Protein AF-X0ULM2-F1 (afdb_monomer_lite)

Organism: NCBI:txid412755

InterPro domains:
  IPR035901 GIY-YIG endonuclease superfamily [G3DSA:3.40.1440.10] (2-61)

Structure (mmCIF, N/CA/C/O backbone):
data_AF-X0ULM2-F1
#
_entry.id   AF-X0ULM2-F1
#
loop_
_atom_site.group_PDB
_atom_site.id
_atom_site.type_symbol
_atom_site.label_atom_id
_atom_site.label_alt_id
_atom_site.label_comp_id
_atom_site.label_asym_id
_atom_site.label_entity_id
_atom_site.label_seq_id
_atom_site.pdbx_PDB_ins_code
_atom_site.Cartn_x
_atom_site.Cartn_y
_atom_site.Cartn_z
_atom_site.occupancy
_atom_site.B_iso_or_equiv
_atom_site.auth_seq_id
_atom_site.auth_comp_id
_atom_site.auth_asym_id
_atom_site.auth_atom_id
_atom_site.pdbx_PDB_model_num
ATOM 1 N N . SER A 1 1 ? 2.640 -24.755 0.691 1.00 47.75 1 SER A N 1
ATOM 2 C CA . SER A 1 1 ? 1.564 -23.821 0.300 1.00 47.75 1 SER A CA 1
ATOM 3 C C . SER A 1 1 ? 1.589 -22.614 1.233 1.00 47.75 1 SER A C 1
ATOM 5 O O . SER A 1 1 ? 1.473 -22.823 2.441 1.00 47.75 1 SER A O 1
ATOM 7 N N . PRO A 1 2 ? 1.769 -21.386 0.707 1.00 51.53 2 PRO A N 1
ATOM 8 C CA . PRO A 1 2 ? 1.919 -20.139 1.479 1.00 51.53 2 PRO A CA 1
ATOM 9 C C . PRO A 1 2 ? 0.761 -19.845 2.448 1.00 51.53 2 PRO A C 1
ATOM 11 O O . PRO A 1 2 ? 0.937 -19.142 3.437 1.00 51.53 2 PRO A O 1
ATOM 14 N N . PHE A 1 3 ? -0.409 -20.448 2.219 1.00 53.22 3 PHE A N 1
ATOM 15 C CA . PHE A 1 3 ? -1.599 -20.299 3.060 1.00 53.22 3 PHE A CA 1
ATOM 16 C C . PHE A 1 3 ? -1.421 -20.780 4.508 1.00 53.22 3 PHE A C 1
ATOM 18 O O . PHE A 1 3 ? -1.995 -20.183 5.415 1.00 53.22 3 PHE A O 1
ATOM 25 N N . ARG A 1 4 ? -0.617 -21.825 4.756 1.00 51.41 4 ARG A N 1
ATOM 26 C CA . ARG A 1 4 ? -0.430 -22.351 6.124 1.00 51.41 4 ARG A CA 1
ATOM 27 C C . ARG A 1 4 ? 0.506 -21.497 6.980 1.00 51.41 4 ARG A C 1
ATOM 29 O O . ARG A 1 4 ? 0.307 -21.421 8.184 1.00 51.41 4 ARG A O 1
ATOM 36 N N . GLN A 1 5 ? 1.489 -20.825 6.380 1.00 52.81 5 GLN A N 1
ATOM 37 C CA . GLN A 1 5 ? 2.427 -19.981 7.135 1.00 52.81 5 GLN A CA 1
ATOM 38 C C . GLN A 1 5 ? 1.766 -18.687 7.6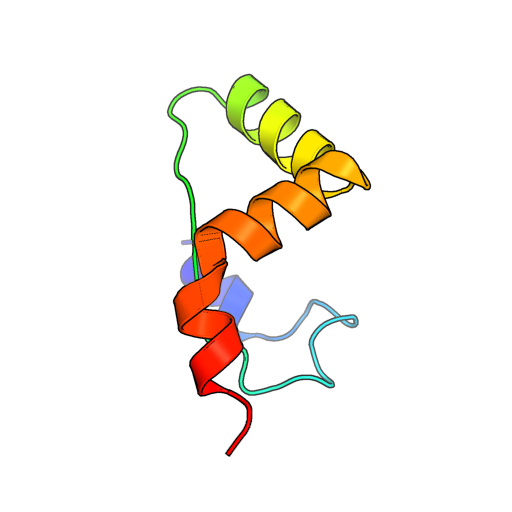24 1.00 52.81 5 GLN A C 1
ATOM 40 O O . GLN A 1 5 ? 2.039 -18.234 8.732 1.00 52.81 5 GLN A O 1
ATOM 45 N N . HIS A 1 6 ? 0.823 -18.137 6.854 1.00 52.94 6 HIS A N 1
ATOM 46 C CA . HIS A 1 6 ? 0.075 -16.951 7.273 1.00 52.94 6 HIS A CA 1
ATOM 47 C C . HIS A 1 6 ? -0.888 -17.209 8.444 1.00 52.94 6 HIS A C 1
ATOM 49 O O . HIS A 1 6 ? -1.187 -16.273 9.182 1.00 52.94 6 HIS A O 1
ATOM 55 N N . GLN A 1 7 ? -1.328 -18.454 8.671 1.00 52.44 7 GLN A N 1
ATOM 56 C CA . GLN A 1 7 ? -2.193 -18.798 9.809 1.00 52.44 7 GLN A CA 1
ATOM 57 C C . GLN A 1 7 ? -1.450 -18.914 11.151 1.00 52.44 7 GLN A C 1
ATOM 59 O O . GLN A 1 7 ? -2.079 -18.757 12.193 1.00 52.44 7 GLN A O 1
ATOM 64 N N . ASN A 1 8 ? -0.128 -19.118 11.154 1.00 52.41 8 ASN A N 1
ATOM 65 C CA . ASN A 1 8 ? 0.632 -19.402 12.381 1.00 52.41 8 ASN A CA 1
ATOM 66 C C . ASN A 1 8 ? 1.200 -18.167 13.107 1.00 52.41 8 ASN A C 1
ATOM 68 O O . ASN A 1 8 ? 1.871 -18.310 14.125 1.00 52.41 8 ASN A O 1
ATOM 72 N N . GLY A 1 9 ? 0.920 -16.943 12.644 1.00 49.84 9 GLY A N 1
ATOM 73 C CA . GLY A 1 9 ? 1.179 -15.737 13.446 1.00 49.84 9 GLY A CA 1
ATOM 74 C C . GLY A 1 9 ? 2.656 -15.449 13.768 1.00 49.84 9 GLY A C 1
ATOM 75 O O . GLY A 1 9 ? 2.945 -14.789 14.767 1.00 49.84 9 GLY A O 1
ATOM 76 N N . GLU A 1 10 ? 3.595 -15.898 12.931 1.00 49.41 10 GLU A N 1
ATOM 77 C CA . GLU A 1 10 ? 5.044 -15.699 13.134 1.00 49.41 10 GLU A CA 1
ATOM 78 C C . GLU A 1 10 ? 5.539 -14.283 12.777 1.00 49.41 10 GLU A C 1
ATOM 80 O O . GLU A 1 10 ? 6.684 -13.919 13.051 1.00 49.41 10 GLU A O 1
ATOM 85 N N . ALA A 1 11 ? 4.672 -13.418 12.244 1.00 45.91 11 ALA A N 1
ATOM 86 C CA . ALA A 1 11 ? 4.974 -12.003 12.058 1.00 45.91 11 ALA A CA 1
ATOM 87 C C . ALA A 1 11 ? 4.668 -11.213 13.347 1.00 45.91 11 ALA A C 1
ATOM 89 O O . ALA A 1 11 ? 3.553 -10.731 13.561 1.00 45.91 11 ALA A O 1
ATOM 90 N N . LYS A 1 12 ? 5.687 -11.034 14.202 1.00 49.94 12 LYS A N 1
ATOM 91 C CA . LYS A 1 12 ? 5.626 -10.279 15.478 1.00 49.94 12 LYS A CA 1
ATOM 92 C C . LYS A 1 12 ? 4.980 -8.881 15.383 1.00 49.94 12 LYS A C 1
ATOM 94 O O . LYS A 1 12 ? 4.509 -8.371 16.393 1.00 49.94 12 LYS A O 1
ATOM 99 N N . SER A 1 13 ? 4.908 -8.266 14.201 1.00 47.47 13 SER A N 1
ATOM 100 C CA . SER A 1 13 ? 4.325 -6.933 13.982 1.00 47.47 13 SER A CA 1
ATOM 101 C C . SER A 1 13 ? 2.806 -6.906 13.735 1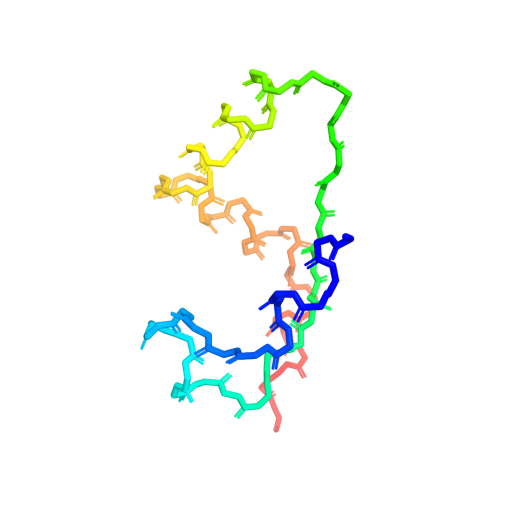.00 47.47 13 SER A C 1
ATOM 103 O O . SER A 1 13 ? 2.218 -5.826 13.752 1.00 47.47 13 SER A O 1
ATOM 105 N N . THR A 1 14 ? 2.151 -8.054 13.517 1.00 48.78 14 THR A N 1
ATOM 106 C CA . THR A 1 14 ? 0.703 -8.133 13.197 1.00 48.78 14 THR A CA 1
ATOM 107 C C . THR A 1 14 ? -0.143 -8.810 14.277 1.00 48.78 14 THR A C 1
ATOM 109 O O . THR A 1 14 ? -1.369 -8.727 14.237 1.00 48.78 14 THR A O 1
ATOM 112 N N . LYS A 1 15 ? 0.492 -9.390 15.304 1.00 42.28 15 LYS A N 1
ATOM 113 C CA . LYS A 1 15 ? -0.176 -10.119 16.396 1.00 42.28 15 LYS A CA 1
ATOM 114 C C . LYS A 1 15 ? -1.106 -9.248 17.265 1.00 42.28 15 LYS A C 1
ATOM 116 O O . LYS A 1 15 ? -2.033 -9.773 17.864 1.00 42.28 15 LYS A O 1
ATOM 121 N N . ALA A 1 16 ? -0.900 -7.928 17.300 1.00 53.09 16 ALA A N 1
ATOM 122 C CA . ALA A 1 16 ? -1.678 -6.988 18.122 1.00 53.09 16 ALA A CA 1
ATOM 123 C C . ALA A 1 16 ? -2.870 -6.317 17.399 1.00 53.09 16 ALA A C 1
ATOM 125 O O . ALA A 1 16 ? -3.498 -5.431 17.968 1.00 53.09 16 ALA A O 1
ATOM 126 N N . ARG A 1 17 ? -3.166 -6.672 16.137 1.00 56.78 17 ARG A N 1
ATOM 127 C CA . ARG A 1 17 ? -4.233 -6.034 15.326 1.00 56.78 17 ARG A CA 1
ATOM 128 C C . ARG A 1 17 ? -5.170 -7.047 14.672 1.00 56.78 17 ARG A C 1
ATOM 130 O O . ARG A 1 17 ? -5.605 -6.853 13.539 1.00 56.78 17 ARG A O 1
ATOM 137 N N . LEU A 1 18 ? -5.426 -8.155 15.359 1.00 55.88 18 LEU A N 1
ATOM 138 C CA . LEU A 1 18 ? -6.396 -9.143 14.908 1.00 55.88 18 LEU A CA 1
ATOM 139 C C . LEU A 1 18 ? -7.811 -8.758 15.367 1.00 55.88 18 LEU A C 1
ATOM 141 O O . LEU A 1 18 ? -7.958 -8.241 16.474 1.00 55.88 18 LEU A O 1
ATOM 145 N N . PRO A 1 19 ? -8.838 -9.027 14.544 1.00 60.31 19 PRO A N 1
ATOM 146 C CA . PRO A 1 19 ? -8.773 -9.731 13.259 1.00 60.31 19 PRO A CA 1
ATOM 147 C C . PRO A 1 19 ? -8.262 -8.844 12.108 1.00 60.31 19 PRO A C 1
ATOM 149 O O . PRO A 1 19 ? -8.771 -7.753 11.866 1.00 60.31 19 PRO A O 1
ATOM 152 N N . VAL A 1 20 ? -7.277 -9.341 11.349 1.00 68.38 20 VAL A N 1
ATOM 153 C CA . VAL A 1 20 ? -6.873 -8.715 10.082 1.00 68.38 20 VAL A CA 1
ATOM 154 C C . VAL A 1 20 ? -7.838 -9.179 8.997 1.00 68.38 20 VAL A C 1
ATOM 156 O O . VAL A 1 20 ? -7.901 -10.360 8.664 1.00 68.38 20 VAL A O 1
ATOM 159 N N . ARG A 1 21 ? -8.630 -8.252 8.457 1.00 74.94 21 ARG A N 1
ATOM 160 C CA . ARG A 1 21 ? -9.503 -8.510 7.308 1.00 74.94 21 ARG A CA 1
ATOM 161 C C . ARG A 1 21 ? -8.733 -8.207 6.027 1.00 74.94 21 ARG A C 1
ATOM 163 O O . ARG A 1 21 ? -8.154 -7.129 5.901 1.00 74.94 21 ARG A O 1
ATOM 170 N N . LEU A 1 22 ? -8.732 -9.136 5.072 1.00 81.75 22 LEU A N 1
ATOM 171 C CA . LEU A 1 22 ? -8.210 -8.859 3.736 1.00 81.75 22 LEU A CA 1
ATOM 172 C C . LEU A 1 22 ? -9.168 -7.892 3.029 1.00 81.75 22 LEU A C 1
ATOM 174 O O . LEU A 1 22 ? -10.298 -8.254 2.718 1.00 81.75 22 LEU A O 1
ATOM 178 N N . VAL A 1 23 ? -8.716 -6.658 2.818 1.00 86.62 23 VAL A N 1
ATOM 179 C CA . VAL A 1 23 ? -9.501 -5.593 2.168 1.00 86.62 23 VAL A CA 1
ATOM 180 C C . VAL A 1 23 ? -9.166 -5.474 0.685 1.00 86.62 23 VAL A C 1
ATOM 182 O O . VAL A 1 23 ? -10.010 -5.102 -0.122 1.00 86.62 23 VAL A O 1
ATOM 185 N N . PHE A 1 24 ? -7.916 -5.765 0.329 1.00 88.06 24 PHE A N 1
ATOM 186 C CA . PHE A 1 24 ? -7.375 -5.526 -0.999 1.00 88.06 24 PHE A CA 1
ATOM 187 C C . PHE A 1 24 ? -6.122 -6.368 -1.227 1.00 88.06 24 PHE A C 1
ATOM 189 O O . PHE A 1 24 ? -5.292 -6.488 -0.323 1.00 88.06 24 PHE A O 1
ATOM 196 N N . TYR A 1 25 ? -5.974 -6.910 -2.434 1.00 91.81 25 TYR A N 1
ATOM 197 C CA . TYR A 1 25 ? -4.735 -7.515 -2.913 1.00 91.81 25 TYR A CA 1
ATOM 198 C C . TYR A 1 25 ? -4.574 -7.260 -4.415 1.00 91.81 25 TYR A C 1
ATOM 200 O O . TYR A 1 25 ? -5.558 -7.088 -5.132 1.00 91.81 25 TYR A O 1
ATOM 208 N N . GLU A 1 26 ? -3.329 -7.257 -4.884 1.00 91.00 26 GLU A N 1
ATOM 209 C CA . GLU A 1 26 ? -2.976 -7.226 -6.305 1.00 91.00 26 GLU A CA 1
ATOM 210 C C . GLU A 1 26 ? -2.088 -8.434 -6.609 1.00 91.00 26 GLU A C 1
ATOM 212 O O . GLU A 1 26 ? -1.271 -8.835 -5.776 1.00 91.00 26 GLU A O 1
ATOM 217 N N . ALA A 1 27 ? -2.245 -9.011 -7.798 1.00 93.56 27 ALA A N 1
ATOM 218 C CA . ALA A 1 27 ? -1.419 -10.109 -8.281 1.00 93.56 27 ALA A CA 1
ATOM 219 C C . ALA A 1 27 ? -0.656 -9.669 -9.533 1.00 93.56 27 ALA A C 1
ATOM 221 O O . ALA A 1 27 ? -1.202 -8.975 -10.390 1.00 93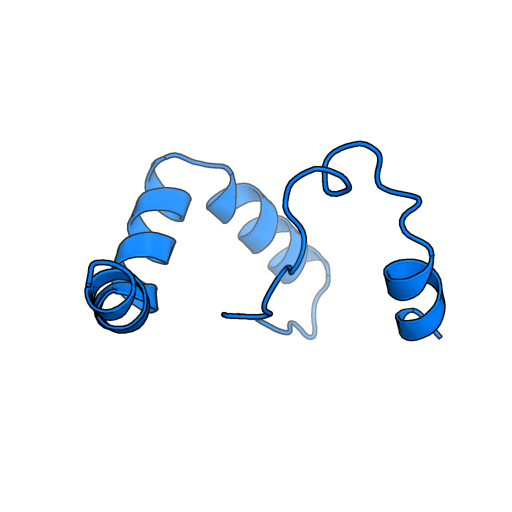.56 27 ALA A O 1
ATOM 222 N N . PHE A 1 28 ? 0.601 -10.095 -9.638 1.00 94.25 28 PHE A N 1
ATOM 223 C CA . PHE A 1 28 ? 1.49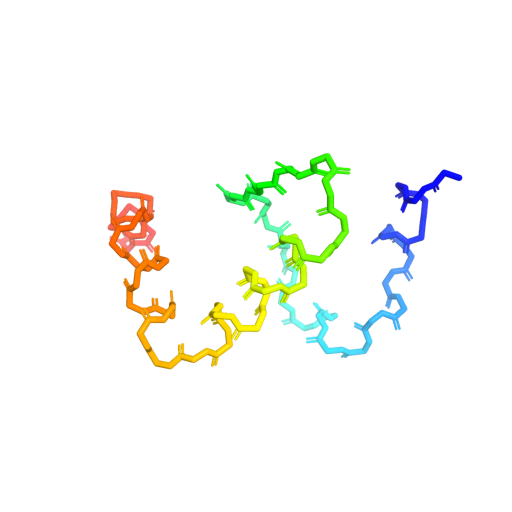2 -9.759 -10.745 1.00 94.25 28 PHE A CA 1
ATOM 224 C C . PHE A 1 28 ? 2.126 -11.035 -11.290 1.00 94.25 28 PHE A C 1
ATOM 226 O O . PHE A 1 28 ? 2.522 -11.909 -10.521 1.00 94.25 28 PHE A O 1
ATOM 233 N N . VAL A 1 29 ? 2.252 -11.120 -12.615 1.00 96.19 29 VAL A N 1
ATOM 234 C CA . VAL A 1 29 ? 2.956 -12.227 -13.286 1.00 96.19 29 VAL A CA 1
ATOM 235 C C . VAL A 1 29 ? 4.474 -12.065 -13.138 1.00 96.19 29 VAL A C 1
ATOM 237 O O . VAL A 1 29 ? 5.192 -13.045 -12.962 1.00 96.19 29 VAL A O 1
ATOM 240 N N . ASN A 1 30 ? 4.969 -10.824 -13.168 1.00 97.19 30 ASN A N 1
ATOM 241 C CA . ASN A 1 30 ? 6.383 -10.499 -13.008 1.00 97.19 30 ASN A CA 1
ATOM 242 C C . ASN A 1 30 ? 6.696 -10.077 -11.560 1.00 97.19 30 ASN A C 1
ATOM 244 O O . ASN A 1 30 ? 6.055 -9.185 -10.997 1.00 97.19 30 ASN A O 1
ATOM 248 N N . SER A 1 31 ? 7.726 -10.682 -10.969 1.00 95.31 31 SER A N 1
ATOM 249 C CA . SER A 1 31 ? 8.159 -10.400 -9.596 1.00 95.31 31 SER A CA 1
ATOM 250 C C . SER A 1 31 ? 8.746 -8.995 -9.407 1.00 95.31 31 SER A C 1
ATOM 252 O O . SER A 1 31 ? 8.589 -8.403 -8.339 1.00 95.31 31 SER A O 1
ATOM 254 N N . LEU A 1 32 ? 9.383 -8.419 -10.430 1.00 96.69 32 LEU A N 1
ATOM 255 C CA . LEU A 1 32 ? 9.917 -7.056 -10.384 1.00 96.69 32 LEU A CA 1
ATOM 256 C C . LEU A 1 32 ? 8.799 -6.013 -10.342 1.00 96.69 32 LEU A C 1
ATOM 258 O O . LEU A 1 32 ? 8.943 -5.002 -9.652 1.00 96.69 32 LEU A O 1
ATOM 262 N N . ASP A 1 33 ? 7.680 -6.265 -11.020 1.00 96.38 33 ASP A N 1
ATOM 263 C CA . ASP A 1 33 ? 6.519 -5.373 -10.981 1.00 96.38 33 ASP A CA 1
ATOM 264 C C . ASP A 1 33 ? 5.832 -5.424 -9.615 1.00 96.38 33 ASP A C 1
ATOM 266 O O . ASP A 1 33 ? 5.549 -4.370 -9.038 1.00 96.38 33 ASP A O 1
ATOM 270 N N . ALA A 1 34 ? 5.694 -6.622 -9.031 1.00 95.44 34 ALA A N 1
ATOM 271 C CA . ALA A 1 34 ? 5.242 -6.776 -7.648 1.00 95.44 34 ALA A CA 1
ATOM 272 C C . ALA A 1 34 ? 6.136 -5.993 -6.671 1.00 95.44 34 ALA A C 1
ATOM 274 O O . ALA A 1 34 ? 5.640 -5.248 -5.826 1.00 95.44 34 ALA A O 1
ATOM 275 N N . LEU A 1 35 ? 7.461 -6.092 -6.823 1.00 96.12 35 LEU A N 1
ATOM 276 C CA . LEU A 1 35 ? 8.418 -5.410 -5.951 1.00 96.12 35 LEU A CA 1
ATOM 277 C C . LEU A 1 35 ? 8.374 -3.885 -6.111 1.00 96.12 35 LEU A C 1
ATOM 279 O O . LEU A 1 35 ? 8.417 -3.150 -5.119 1.00 96.12 35 LEU A O 1
ATOM 283 N N . ARG A 1 36 ? 8.282 -3.383 -7.349 1.00 96.31 36 ARG A N 1
ATOM 284 C CA . ARG A 1 36 ? 8.099 -1.949 -7.625 1.00 96.31 36 ARG A CA 1
ATOM 285 C C . ARG A 1 36 ? 6.817 -1.441 -6.977 1.00 96.31 36 ARG A C 1
ATOM 287 O O . ARG A 1 36 ? 6.841 -0.392 -6.330 1.00 96.31 36 ARG A O 1
ATOM 294 N N . ARG A 1 3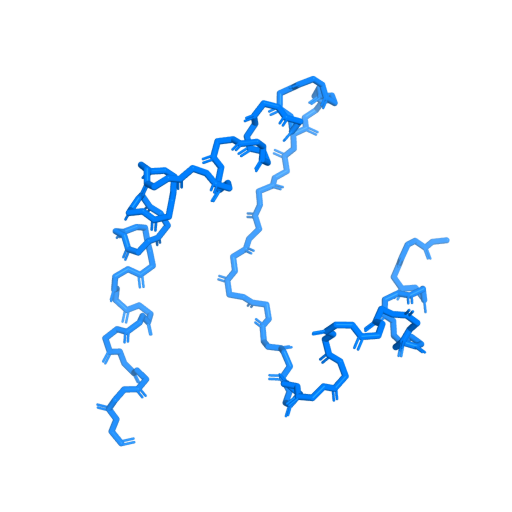7 ? 5.726 -2.200 -7.092 1.00 95.50 37 ARG A N 1
ATOM 295 C CA . ARG A 1 37 ? 4.435 -1.858 -6.496 1.00 95.50 37 ARG A CA 1
ATOM 296 C C . ARG A 1 37 ? 4.486 -1.848 -4.971 1.00 95.50 37 ARG A C 1
ATOM 298 O O . ARG A 1 37 ? 4.038 -0.883 -4.353 1.00 95.50 37 ARG A O 1
ATOM 305 N N . GLU A 1 38 ? 5.089 -2.865 -4.364 1.00 93.00 38 GLU A N 1
ATOM 306 C CA . GLU A 1 38 ? 5.257 -2.946 -2.913 1.00 93.00 38 GLU A CA 1
ATOM 307 C C . GLU A 1 38 ? 6.068 -1.754 -2.381 1.00 93.00 38 GLU A C 1
ATOM 309 O O . GLU A 1 38 ? 5.681 -1.109 -1.403 1.00 93.00 38 GLU A O 1
ATOM 314 N N . ARG A 1 39 ? 7.173 -1.406 -3.055 1.00 95.25 39 ARG A N 1
ATOM 315 C CA . ARG A 1 39 ? 7.982 -0.224 -2.716 1.00 95.25 39 ARG A CA 1
ATOM 316 C C . ARG A 1 39 ? 7.178 1.062 -2.859 1.00 95.25 39 ARG A C 1
ATOM 318 O O . ARG A 1 39 ? 7.227 1.903 -1.963 1.00 95.25 39 ARG A O 1
ATOM 325 N N . TYR A 1 40 ? 6.401 1.200 -3.933 1.00 95.44 40 TYR A N 1
ATOM 326 C CA . TYR A 1 40 ? 5.526 2.351 -4.135 1.00 95.44 40 TYR A CA 1
ATOM 327 C C . TYR A 1 40 ? 4.532 2.511 -2.979 1.00 95.44 40 TYR A C 1
ATOM 329 O O . TYR A 1 40 ? 4.416 3.609 -2.436 1.00 95.44 40 TYR A O 1
ATOM 337 N N . PHE A 1 41 ? 3.884 1.434 -2.525 1.00 93.38 41 PHE A N 1
ATOM 338 C CA . PHE A 1 41 ? 2.941 1.489 -1.403 1.00 93.38 41 PHE A CA 1
ATOM 339 C C . PHE A 1 41 ? 3.563 1.902 -0.062 1.00 93.38 41 PHE A C 1
ATOM 341 O O . PHE A 1 41 ? 2.854 2.424 0.801 1.00 93.38 41 PHE A O 1
ATOM 348 N N . LYS A 1 42 ? 4.881 1.751 0.115 1.00 90.69 42 LYS A N 1
ATOM 349 C CA . LYS A 1 42 ? 5.598 2.240 1.307 1.00 90.69 42 LYS A CA 1
ATOM 350 C C . LYS A 1 42 ? 5.819 3.762 1.286 1.00 90.69 42 LYS A C 1
ATOM 352 O O . LYS A 1 42 ? 6.024 4.353 2.348 1.00 90.69 42 LYS A O 1
ATOM 357 N N . THR A 1 43 ? 5.720 4.409 0.121 1.00 96.69 43 THR A N 1
ATOM 358 C CA . THR A 1 43 ? 5.865 5.870 -0.033 1.00 96.69 43 THR A CA 1
ATOM 359 C C . THR A 1 43 ? 4.621 6.642 0.422 1.00 96.69 43 THR A C 1
ATOM 361 O O . THR A 1 43 ? 3.515 6.104 0.494 1.00 96.69 43 THR A O 1
ATOM 364 N N . THR A 1 44 ? 4.767 7.946 0.677 1.00 95.69 44 THR A N 1
ATOM 365 C CA . THR A 1 44 ? 3.632 8.838 0.984 1.00 95.69 44 THR A CA 1
ATOM 366 C C . THR A 1 44 ? 2.607 8.874 -0.149 1.00 95.69 44 THR A C 1
ATOM 368 O O . THR A 1 44 ? 1.404 8.823 0.112 1.00 95.69 44 THR A O 1
ATOM 371 N N . ALA A 1 45 ? 3.067 8.922 -1.402 1.00 95.50 45 ALA A N 1
ATOM 372 C CA . ALA A 1 45 ? 2.195 8.904 -2.571 1.00 95.50 45 ALA A CA 1
ATOM 373 C C . ALA A 1 45 ? 1.417 7.585 -2.660 1.00 95.50 45 ALA A C 1
ATOM 375 O O . ALA A 1 45 ? 0.197 7.607 -2.784 1.00 95.50 45 ALA A O 1
ATOM 376 N N . GLY A 1 46 ? 2.088 6.444 -2.484 1.00 95.31 46 GLY A N 1
ATOM 377 C CA . GLY A 1 46 ? 1.424 5.141 -2.514 1.00 95.31 46 GLY A CA 1
ATOM 378 C C . GLY A 1 46 ? 0.406 4.945 -1.395 1.00 95.31 46 GLY A C 1
ATOM 379 O O . GLY A 1 46 ? -0.682 4.430 -1.648 1.00 95.31 46 GLY A O 1
ATOM 380 N N . LYS A 1 47 ? 0.688 5.439 -0.183 1.00 93.38 47 LYS A N 1
ATOM 381 C CA . LYS A 1 47 ? -0.295 5.462 0.915 1.00 93.38 47 LYS A CA 1
ATOM 382 C C . LYS A 1 47 ? -1.522 6.313 0.577 1.00 93.38 47 LYS A C 1
ATOM 384 O O . LYS A 1 47 ? -2.639 5.915 0.899 1.00 93.38 47 LYS A O 1
ATOM 389 N N . ARG A 1 48 ? -1.340 7.475 -0.066 1.00 95.44 48 ARG A N 1
ATOM 390 C CA . ARG A 1 48 ? -2.458 8.316 -0.537 1.00 95.44 48 ARG A CA 1
ATOM 391 C C . ARG A 1 48 ? -3.280 7.588 -1.598 1.00 95.44 48 ARG A C 1
ATOM 393 O O . ARG A 1 48 ? -4.499 7.546 -1.477 1.00 95.44 48 ARG A O 1
ATOM 400 N N . SER A 1 49 ? -2.624 6.946 -2.559 1.00 94.56 49 SER A N 1
ATOM 401 C CA . SER A 1 49 ? -3.286 6.139 -3.586 1.00 94.56 49 SER A CA 1
ATOM 402 C C . SER A 1 49 ? -4.100 4.995 -2.984 1.00 94.56 49 SER A C 1
ATOM 404 O O . SER A 1 49 ? -5.245 4.810 -3.373 1.00 94.56 49 SER A O 1
ATOM 406 N N . LEU A 1 50 ? -3.581 4.282 -1.976 1.00 92.31 50 LEU A N 1
ATOM 407 C CA . LEU A 1 50 ? -4.346 3.246 -1.266 1.00 92.31 50 LEU A CA 1
ATOM 408 C C . LEU A 1 50 ? -5.599 3.803 -0.584 1.00 92.31 50 LEU A C 1
ATOM 410 O O . LEU A 1 50 ? -6.666 3.208 -0.701 1.00 92.31 50 LEU A O 1
ATOM 414 N N . LYS A 1 51 ? -5.502 4.961 0.082 1.00 91.56 51 LYS A N 1
ATOM 415 C CA . LYS A 1 51 ? -6.670 5.616 0.695 1.00 91.56 51 LYS A CA 1
ATOM 416 C C . LYS A 1 51 ? -7.717 6.032 -0.339 1.00 91.56 51 LYS A C 1
ATOM 418 O O . LYS A 1 51 ? -8.904 5.949 -0.051 1.00 91.56 51 LYS A O 1
ATOM 423 N N . LEU A 1 52 ? -7.282 6.476 -1.519 1.00 93.94 52 LEU A N 1
ATOM 424 C CA . LEU A 1 52 ? -8.177 6.822 -2.624 1.00 93.94 52 LEU A CA 1
ATOM 425 C C . LEU A 1 52 ? -8.851 5.577 -3.213 1.00 93.94 52 LEU A C 1
ATOM 427 O O . LEU A 1 52 ? -10.065 5.581 -3.386 1.00 93.94 52 LEU A O 1
ATOM 431 N N . MET A 1 53 ? -8.093 4.505 -3.461 1.00 93.12 53 MET A N 1
ATOM 432 C CA . MET A 1 53 ? -8.637 3.238 -3.968 1.00 93.12 53 MET A CA 1
ATOM 433 C C . MET A 1 53 ? -9.650 2.627 -2.993 1.00 93.12 53 MET A C 1
ATOM 435 O O . MET A 1 53 ? -10.692 2.134 -3.406 1.00 93.12 53 MET A O 1
ATOM 439 N N . LEU A 1 54 ? -9.376 2.708 -1.689 1.00 92.12 54 LEU A N 1
ATOM 440 C CA . LEU A 1 54 ? -10.228 2.154 -0.636 1.00 92.12 54 LEU A CA 1
ATOM 441 C C . LEU A 1 54 ? -11.168 3.192 -0.015 1.00 92.12 54 LEU A C 1
ATOM 443 O O . LEU A 1 54 ? -11.638 2.993 1.101 1.00 92.12 54 LEU A O 1
ATOM 447 N N . ARG A 1 55 ? -11.451 4.303 -0.707 1.00 91.94 55 ARG A N 1
ATOM 448 C CA . ARG A 1 55 ? -12.179 5.442 -0.129 1.00 91.94 55 ARG A CA 1
ATOM 449 C C . ARG A 1 55 ? -13.530 5.042 0.459 1.00 91.94 55 ARG A C 1
ATOM 451 O O . ARG A 1 55 ? -13.819 5.412 1.589 1.00 91.94 55 ARG A O 1
ATOM 458 N N . GLU A 1 56 ? -14.344 4.290 -0.278 1.00 89.88 56 GLU A N 1
ATOM 459 C CA . GLU A 1 56 ? -15.679 3.888 0.195 1.00 89.88 56 GLU A CA 1
ATOM 460 C C . GLU A 1 56 ? -15.602 2.833 1.305 1.00 89.88 56 GLU A C 1
ATOM 462 O O . GLU A 1 56 ? -16.306 2.942 2.307 1.00 89.88 56 GLU A O 1
ATOM 467 N N . TYR A 1 57 ? -14.672 1.878 1.195 1.00 86.94 57 TYR A N 1
ATOM 468 C CA . TYR A 1 57 ? -14.420 0.896 2.253 1.00 86.94 57 TYR A CA 1
ATOM 469 C 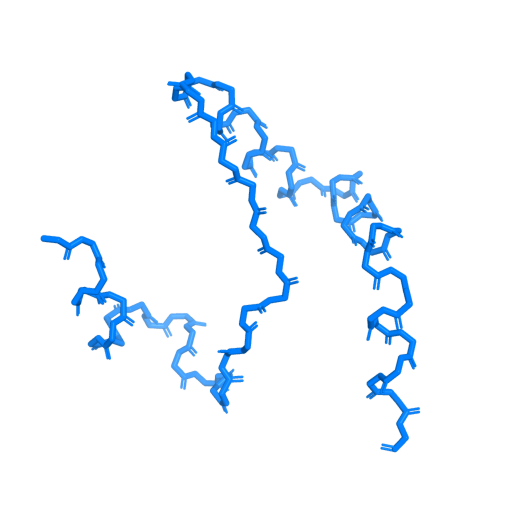C . TYR A 1 57 ? -14.000 1.574 3.571 1.00 86.94 57 TYR A C 1
ATOM 471 O O . TYR A 1 57 ? -14.484 1.223 4.646 1.00 86.94 57 TYR A O 1
ATOM 479 N N . LEU A 1 58 ? -13.122 2.579 3.493 1.00 86.38 58 LEU A N 1
ATOM 480 C CA . LEU A 1 58 ? -12.623 3.312 4.657 1.00 86.38 58 LEU A CA 1
ATOM 481 C C . LEU A 1 58 ? -13.647 4.305 5.229 1.00 86.38 58 LEU A C 1
ATOM 483 O O . LEU A 1 58 ? -13.601 4.575 6.425 1.00 86.38 58 LEU A O 1
ATOM 487 N N . LYS A 1 59 ? -14.579 4.825 4.417 1.00 86.56 59 LYS A N 1
ATOM 488 C CA . LYS A 1 59 ? -15.697 5.660 4.893 1.00 86.56 59 LYS A CA 1
ATOM 489 C C . LYS A 1 59 ? -16.667 4.877 5.783 1.00 86.56 59 LYS A C 1
ATOM 491 O O . LYS A 1 59 ? -17.123 5.412 6.783 1.00 86.56 59 LYS A O 1
ATOM 496 N N . GLY A 1 60 ? -16.953 3.616 5.446 1.00 68.38 60 GLY A N 1
ATOM 497 C CA . GLY A 1 60 ? -17.929 2.778 6.159 1.00 68.38 60 GLY A CA 1
ATOM 498 C C . GLY A 1 60 ? -17.443 2.148 7.472 1.00 68.38 60 GLY A C 1
ATOM 499 O O . GLY A 1 60 ? -18.181 1.378 8.070 1.00 68.38 60 GLY A O 1
ATOM 500 N N . THR A 1 61 ? -16.211 2.430 7.916 1.00 57.59 61 THR A N 1
ATOM 501 C CA . THR A 1 61 ? -15.654 1.902 9.185 1.00 57.59 61 THR A CA 1
ATOM 502 C C . THR A 1 61 ? -15.732 2.931 10.329 1.00 57.59 61 THR A C 1
ATOM 504 O O . THR A 1 61 ? -15.205 2.699 11.412 1.00 57.59 61 THR A O 1
ATOM 507 N N . VAL A 1 62 ? -16.392 4.073 10.109 1.00 52.16 62 VAL A N 1
ATOM 508 C CA . VAL A 1 62 ? -16.729 5.043 11.162 1.00 52.16 62 VAL A CA 1
ATOM 509 C C . VAL A 1 62 ? -18.249 5.061 11.328 1.00 52.16 62 VAL A C 1
ATOM 511 O O . VAL A 1 62 ? -18.949 5.856 10.707 1.00 52.16 62 VAL A O 1
ATOM 514 N N . SER A 1 63 ? -18.766 4.126 12.119 1.00 39.62 63 SER A N 1
ATOM 515 C CA . SER A 1 63 ? -20.089 4.154 12.757 1.00 39.62 63 SER A CA 1
ATOM 516 C C . SER A 1 63 ? -20.011 3.329 14.030 1.00 39.62 63 SER A C 1
ATOM 518 O O . SER A 1 63 ? -19.395 2.240 13.962 1.00 39.62 63 SER A O 1
#

Secondary structure (DSSP, 8-state):
-HHHHHHTT--TTTTTS-S---------SSHHHHHHHHHHHHSHHHHHHHHHHTHHHHHTT--

Sequence (63 aa):
SPFRQHQNGEAKSTKARLPVRLVFYEAFVNSLDALRRERYFKTTAGKRSLKLMLREYLKGTVS

pLDDT: mean 77.25, std 20.13, range [39.62, 97.19]

Foldseek 3Di:
DVVVVVVPPPPPVCPVPPPDDCPDDDDDPDPVVVVVLVVLCVDPNVVVVVCVVCVVVVVVVPD

Radius of gyration: 14.2 Å; chains: 1; bounding box: 30×33×31 Å